Protein AF-A0A165PHU3-F1 (afdb_monomer_lite)

pLDDT: mean 80.44, std 10.57, range [46.81, 92.69]

Secondary structure (DSSP, 8-state):
-HHHHHHHHHHHHHHHHHHHHTTHHHHHHHHHHS-TTSS--HHHHHHHHHHHHHHHHHHHHHHHHHHHHHTTSTTTS-HHHHHHHHHHHHHHHHIIIIIHHHHHHHHHHHHTT--HHHHHHHHHHHHHHHHHHHHHHHHHHHHHHS----

Foldseek 3Di:
DVLVVLLVQLVVLLVVLLVLLVCQLVVLLCLLPDDPPDDDDVVVVLVVSLVSNLVSLVSNLVSLQVNQVVQVHPVRDDVLSVLLNVLSVVLSCLCNPQLSVLSVVLSVCVVVVHDSVVSNVSSVSNVVSSVVSVVSSVSNCCSSVDPPPD

Radius of gyration: 17.85 Å; chains: 1; bounding box: 42×30×54 Å

Sequence (150 aa):
MDYLIARFVHILLIAAWFGMTISGKQRAQWFARENLAKAAPPEIYLRKASVAGSLIGLGVIASGFWLIHLLGGFDAVPWSISLGFAASLAIVLTGALMIGRNWKKLATRRAAGAPQAELEAIAKQVGLWERAVQLLWLVALVSMVFRFEL

Structure (mmCIF, N/CA/C/O backbone):
data_AF-A0A165PHU3-F1
#
_entry.id   AF-A0A165PHU3-F1
#
loop_
_atom_site.group_PDB
_atom_site.id
_atom_site.type_symbol
_atom_site.label_atom_id
_atom_site.label_alt_id
_atom_site.label_comp_id
_atom_site.label_asym_id
_atom_site.label_entity_id
_atom_site.label_seq_id
_atom_site.pdbx_PDB_ins_code
_atom_site.Cartn_x
_atom_site.Cartn_y
_atom_site.Cartn_z
_atom_site.occupancy
_ato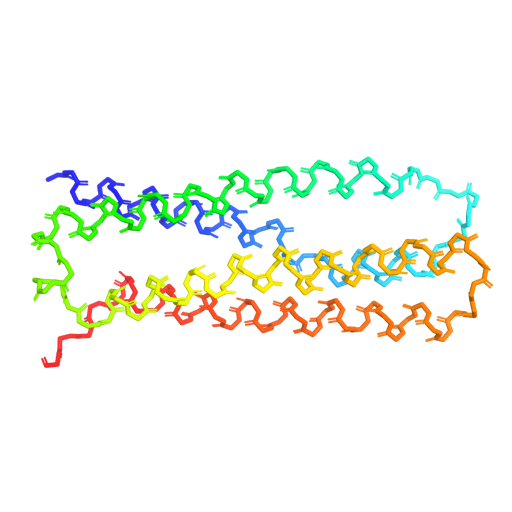m_site.B_iso_or_equiv
_atom_site.auth_seq_id
_atom_site.auth_comp_id
_atom_site.auth_asym_id
_atom_site.auth_atom_id
_atom_site.pdbx_PDB_model_num
ATOM 1 N N . MET A 1 1 ? 22.533 5.085 -18.628 1.00 78.31 1 MET A N 1
ATOM 2 C CA . MET A 1 1 ? 22.625 5.617 -17.250 1.00 78.31 1 MET A CA 1
ATOM 3 C C . MET A 1 1 ? 21.232 5.847 -16.672 1.00 78.31 1 MET A C 1
ATOM 5 O O . MET A 1 1 ? 20.939 5.326 -15.604 1.00 78.31 1 MET A O 1
ATOM 9 N N . ASP A 1 2 ? 20.346 6.494 -17.428 1.00 82.31 2 ASP A N 1
ATOM 10 C CA . ASP A 1 2 ? 18.976 6.849 -17.013 1.00 82.31 2 ASP A CA 1
ATOM 11 C C . ASP A 1 2 ? 18.117 5.662 -16.561 1.00 82.31 2 ASP A C 1
ATOM 13 O O . ASP A 1 2 ? 17.412 5.757 -15.561 1.00 82.31 2 ASP A O 1
ATOM 17 N N . TYR A 1 3 ? 18.246 4.503 -17.216 1.00 81.38 3 TYR A N 1
ATOM 18 C CA . TYR A 1 3 ? 17.561 3.274 -16.794 1.00 81.38 3 TYR A CA 1
ATOM 19 C C . TYR A 1 3 ? 17.921 2.842 -15.362 1.00 81.38 3 TYR A C 1
ATOM 21 O O . TYR A 1 3 ? 17.042 2.476 -14.584 1.00 81.38 3 TYR A O 1
ATOM 29 N N . LEU A 1 4 ? 19.208 2.891 -14.994 1.00 83.25 4 LEU A N 1
ATOM 30 C CA . LEU A 1 4 ? 19.658 2.494 -13.655 1.00 83.25 4 LEU A CA 1
ATOM 31 C C . LEU A 1 4 ? 19.135 3.464 -12.592 1.00 83.25 4 LEU A C 1
ATOM 33 O O . LEU A 1 4 ? 18.736 3.025 -11.517 1.00 83.25 4 LEU A O 1
ATOM 37 N N . ILE A 1 5 ? 19.078 4.757 -12.919 1.00 87.25 5 ILE A N 1
ATOM 38 C CA . ILE A 1 5 ? 18.519 5.795 -12.047 1.00 87.25 5 ILE A CA 1
ATOM 39 C C . ILE A 1 5 ? 17.018 5.565 -11.853 1.00 87.25 5 ILE A C 1
ATOM 41 O O . ILE A 1 5 ? 16.562 5.485 -10.715 1.00 87.25 5 ILE A O 1
ATOM 45 N N . ALA A 1 6 ? 16.258 5.386 -12.937 1.00 83.31 6 ALA A N 1
ATOM 46 C CA . ALA A 1 6 ? 14.821 5.126 -12.867 1.00 83.31 6 ALA A CA 1
ATOM 47 C C . ALA A 1 6 ? 14.518 3.857 -12.054 1.00 83.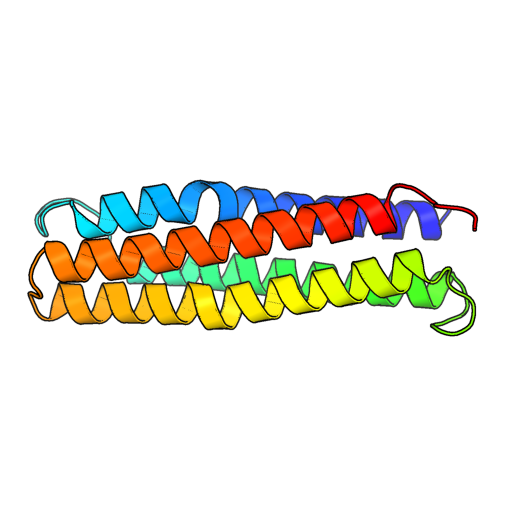31 6 ALA A C 1
ATOM 49 O O . ALA A 1 6 ? 13.629 3.853 -11.201 1.00 83.31 6 ALA A O 1
ATOM 50 N N . ARG A 1 7 ? 15.318 2.800 -12.247 1.00 81.56 7 ARG A N 1
ATOM 51 C CA . ARG A 1 7 ? 15.210 1.546 -11.494 1.00 81.56 7 ARG A CA 1
ATOM 52 C C . ARG A 1 7 ? 15.493 1.751 -10.011 1.00 81.56 7 ARG A C 1
ATOM 54 O O . ARG A 1 7 ? 14.737 1.264 -9.175 1.00 81.56 7 ARG A O 1
ATOM 61 N N . PHE A 1 8 ? 16.557 2.476 -9.683 1.00 85.94 8 PHE A N 1
ATOM 62 C CA . PHE A 1 8 ? 16.919 2.787 -8.305 1.00 85.94 8 PHE A CA 1
ATOM 63 C C . PHE A 1 8 ? 15.832 3.613 -7.603 1.00 85.94 8 PHE A C 1
ATOM 65 O O . PHE A 1 8 ? 15.402 3.252 -6.510 1.00 85.94 8 PHE A O 1
ATOM 72 N N . VAL A 1 9 ? 15.322 4.662 -8.258 1.00 87.50 9 VAL A N 1
ATOM 73 C CA . VAL A 1 9 ? 14.219 5.492 -7.749 1.00 87.50 9 VAL A CA 1
ATOM 74 C C . VAL A 1 9 ? 12.963 4.655 -7.516 1.00 87.50 9 VAL A C 1
ATOM 76 O O . VAL A 1 9 ? 12.351 4.758 -6.456 1.00 87.50 9 VAL A O 1
ATOM 79 N N . HIS A 1 10 ? 12.600 3.786 -8.462 1.00 83.00 10 HIS A N 1
ATOM 80 C CA . HIS A 1 10 ? 11.436 2.913 -8.326 1.00 83.00 10 HIS A CA 1
ATOM 81 C C . HIS A 1 10 ? 11.559 1.979 -7.115 1.00 83.00 10 HIS A C 1
ATOM 83 O O . HIS A 1 10 ? 10.642 1.903 -6.297 1.00 83.00 10 HIS A O 1
ATOM 89 N N . ILE A 1 11 ? 12.720 1.335 -6.942 1.00 82.75 11 ILE A N 1
ATOM 90 C CA . ILE A 1 11 ? 13.003 0.464 -5.791 1.00 82.75 11 ILE A CA 1
ATOM 91 C C . ILE A 1 11 ? 12.938 1.254 -4.478 1.00 82.75 11 ILE A C 1
ATOM 93 O O . ILE A 1 11 ? 12.326 0.782 -3.520 1.00 82.75 11 ILE A O 1
ATOM 97 N N . LEU A 1 12 ? 13.518 2.458 -4.423 1.00 87.44 12 LEU A N 1
ATOM 98 C CA . LEU A 1 12 ? 13.469 3.311 -3.232 1.00 87.44 12 LEU A CA 1
ATOM 99 C C . LEU A 1 12 ? 12.038 3.703 -2.858 1.00 87.44 12 LEU A C 1
ATOM 101 O O . LEU A 1 12 ? 11.667 3.617 -1.688 1.00 87.44 12 LEU A O 1
ATOM 105 N N . LEU A 1 13 ? 11.224 4.108 -3.834 1.00 86.06 13 LEU A N 1
ATOM 106 C CA . LEU A 1 13 ? 9.827 4.482 -3.606 1.00 86.06 13 LEU A CA 1
ATOM 107 C C . LEU A 1 13 ? 9.007 3.283 -3.125 1.00 86.06 13 LEU A C 1
ATOM 109 O O . LEU A 1 13 ? 8.258 3.392 -2.155 1.00 86.06 13 LEU A O 1
ATOM 113 N N . ILE A 1 14 ? 9.210 2.122 -3.745 1.00 77.88 14 ILE A N 1
ATOM 114 C CA . ILE A 1 14 ? 8.590 0.860 -3.338 1.00 77.88 14 ILE A CA 1
ATOM 115 C C . ILE A 1 14 ? 8.996 0.476 -1.905 1.00 77.88 14 ILE A C 1
ATOM 117 O O . ILE A 1 14 ? 8.143 0.081 -1.107 1.00 77.88 14 ILE A O 1
ATOM 121 N N . ALA A 1 15 ? 10.276 0.607 -1.549 1.00 82.19 15 ALA A N 1
ATOM 122 C CA . ALA A 1 15 ? 10.781 0.298 -0.212 1.00 82.19 15 ALA A CA 1
ATOM 123 C C . ALA A 1 15 ? 10.249 1.275 0.849 1.00 82.19 15 ALA A C 1
ATOM 125 O O . ALA A 1 15 ? 9.822 0.848 1.924 1.00 82.19 15 ALA A O 1
ATOM 126 N N . ALA A 1 16 ? 10.210 2.574 0.539 1.00 84.44 16 ALA A N 1
ATOM 127 C CA . ALA A 1 16 ? 9.628 3.591 1.412 1.00 84.44 16 ALA A CA 1
ATOM 128 C C . ALA A 1 16 ? 8.140 3.314 1.668 1.00 84.44 16 ALA A C 1
ATOM 130 O O . ALA A 1 16 ? 7.675 3.372 2.808 1.00 84.44 16 ALA A O 1
ATOM 131 N N . TRP A 1 17 ? 7.402 2.943 0.620 1.00 78.56 17 TRP A N 1
ATOM 132 C CA . TRP A 1 17 ? 5.998 2.563 0.732 1.00 78.56 17 TRP A CA 1
ATOM 133 C C . TRP A 1 17 ? 5.803 1.338 1.632 1.00 78.56 17 TRP A C 1
ATOM 135 O O . TRP A 1 17 ? 4.973 1.344 2.544 1.00 78.56 17 TRP A O 1
ATOM 145 N N . PHE A 1 18 ? 6.619 0.305 1.429 1.00 76.50 18 PHE A N 1
ATOM 146 C CA . PHE A 1 18 ? 6.603 -0.908 2.241 1.00 76.50 18 PHE A CA 1
ATOM 147 C C . PHE A 1 18 ? 6.900 -0.627 3.720 1.00 76.50 18 PHE A C 1
ATOM 149 O O . PHE A 1 18 ? 6.155 -1.063 4.599 1.00 76.50 18 PHE A O 1
ATOM 156 N N . GLY A 1 19 ? 7.929 0.173 4.013 1.00 76.81 19 GLY A N 1
ATOM 157 C CA . GLY A 1 19 ? 8.285 0.547 5.384 1.00 76.81 19 GLY A CA 1
ATOM 158 C C . GLY A 1 19 ? 7.136 1.225 6.139 1.00 76.81 19 GLY A C 1
ATOM 159 O O . GLY A 1 19 ? 6.933 0.974 7.329 1.00 76.81 19 GLY A O 1
ATOM 160 N N . MET A 1 20 ? 6.315 2.019 5.446 1.00 74.31 20 MET A N 1
ATOM 161 C CA . MET A 1 20 ? 5.134 2.645 6.049 1.00 74.31 20 MET A CA 1
ATOM 162 C C . MET A 1 20 ? 4.010 1.651 6.378 1.00 74.31 20 MET A C 1
ATOM 164 O O . MET A 1 20 ? 3.240 1.902 7.307 1.00 74.31 20 MET A O 1
ATOM 168 N N . THR A 1 21 ? 3.912 0.532 5.654 1.00 70.75 21 THR A N 1
ATOM 169 C CA . THR A 1 21 ? 2.807 -0.437 5.783 1.00 70.75 21 THR A CA 1
ATOM 170 C C . THR A 1 21 ? 3.111 -1.603 6.726 1.00 70.75 21 THR A C 1
ATOM 172 O O . THR A 1 21 ? 2.183 -2.226 7.234 1.00 70.75 21 THR A O 1
ATOM 175 N N . ILE A 1 22 ? 4.383 -1.865 7.051 1.00 71.56 22 ILE A N 1
ATOM 176 C CA . ILE A 1 22 ? 4.810 -3.058 7.811 1.00 71.56 22 ILE A CA 1
ATOM 177 C C . ILE A 1 22 ? 4.217 -3.178 9.228 1.00 71.56 22 ILE A C 1
ATOM 179 O O . ILE A 1 22 ? 4.122 -4.272 9.779 1.00 71.56 22 ILE A O 1
ATOM 183 N N . SER A 1 23 ? 3.816 -2.057 9.829 1.00 72.56 23 SER A N 1
ATOM 184 C CA . SER A 1 23 ? 3.342 -1.984 11.220 1.00 72.56 23 SER A CA 1
ATOM 185 C C . SER A 1 23 ? 1.837 -1.748 11.345 1.00 72.56 23 SER A C 1
ATOM 187 O O . SER A 1 23 ? 1.327 -1.611 12.461 1.00 72.56 23 SER A O 1
ATOM 189 N N . GLY A 1 24 ? 1.096 -1.689 10.238 1.00 72.00 24 GLY A N 1
ATOM 190 C CA . GLY A 1 24 ? -0.298 -1.262 10.283 1.00 72.00 24 GLY A CA 1
ATOM 191 C C . GLY A 1 24 ? -1.232 -2.254 10.997 1.00 72.00 24 GLY A C 1
ATOM 192 O O . GLY A 1 24 ? -2.115 -1.809 11.724 1.00 72.00 24 GLY A O 1
ATOM 193 N N . LYS A 1 25 ? -0.963 -3.568 10.980 1.00 79.06 25 LYS A N 1
ATOM 194 C CA . LYS A 1 25 ? -1.684 -4.585 11.767 1.00 79.06 25 LYS A CA 1
ATOM 195 C C . LYS A 1 25 ? -1.511 -4.363 13.262 1.00 79.06 25 LYS A C 1
ATOM 197 O O . LYS A 1 25 ? -2.490 -4.388 14.003 1.00 79.06 25 LYS A O 1
ATOM 202 N N . GLN A 1 26 ? -0.268 -4.181 13.710 1.00 79.94 26 GLN A N 1
ATOM 203 C CA . GLN A 1 26 ? 0.037 -3.933 15.122 1.00 79.94 26 GLN A CA 1
ATOM 204 C C . GLN A 1 26 ? -0.626 -2.634 15.572 1.00 79.94 26 GLN A C 1
ATOM 206 O O . GLN A 1 26 ? -1.265 -2.607 16.618 1.00 79.94 26 GLN A O 1
ATOM 211 N N . ARG A 1 27 ? -0.570 -1.597 14.730 1.00 78.50 27 ARG A N 1
ATOM 212 C CA . ARG A 1 27 ? -1.246 -0.318 14.962 1.00 78.50 27 ARG A CA 1
ATOM 213 C C . ARG A 1 27 ? -2.766 -0.459 14.992 1.00 78.50 27 ARG A C 1
ATOM 215 O O . ARG A 1 27 ? -3.387 0.124 15.866 1.00 78.50 27 ARG A O 1
ATOM 222 N N . ALA A 1 28 ? -3.372 -1.247 14.106 1.00 79.56 28 ALA A N 1
ATOM 223 C CA . ALA A 1 28 ? -4.816 -1.483 14.081 1.00 79.56 28 ALA A CA 1
ATOM 224 C C . ALA A 1 28 ? -5.283 -2.273 15.309 1.00 79.56 28 ALA A C 1
ATOM 226 O O . ALA A 1 28 ? -6.326 -1.971 15.877 1.00 79.56 28 ALA A O 1
ATOM 227 N N . GLN A 1 29 ? -4.504 -3.264 15.749 1.00 83.62 29 GLN A N 1
ATOM 228 C CA . GLN A 1 29 ? -4.788 -4.022 16.969 1.00 83.62 29 GLN A CA 1
ATOM 229 C C . GLN A 1 29 ? -4.608 -3.171 18.226 1.00 83.62 29 GLN A C 1
ATOM 231 O O . GLN A 1 29 ? -5.451 -3.214 19.115 1.00 83.62 29 GLN A O 1
ATOM 236 N N . TRP A 1 30 ? -3.540 -2.380 18.290 1.00 82.94 30 TRP A N 1
ATOM 237 C CA . TRP A 1 30 ? -3.308 -1.421 19.365 1.00 82.94 30 TRP A CA 1
ATOM 238 C C . TRP A 1 30 ? -4.432 -0.382 19.419 1.00 82.94 30 TRP A C 1
ATOM 240 O O . TRP A 1 30 ? -5.055 -0.205 20.461 1.00 82.94 30 TRP A O 1
ATOM 250 N N . PHE A 1 31 ? -4.808 0.173 18.265 1.00 80.50 31 PHE A N 1
ATOM 251 C CA . PHE A 1 31 ? -5.940 1.082 18.129 1.00 80.50 31 PHE A CA 1
ATOM 252 C C . PHE A 1 31 ? -7.280 0.422 18.452 1.00 80.50 31 PHE A C 1
ATOM 254 O O . PHE A 1 31 ? -8.183 1.108 18.892 1.00 80.50 31 PHE A O 1
ATOM 261 N N . ALA A 1 32 ? -7.453 -0.883 18.252 1.00 82.94 32 ALA A N 1
ATOM 262 C CA . ALA A 1 32 ? -8.653 -1.573 18.709 1.00 82.94 32 ALA A CA 1
ATOM 263 C C . ALA A 1 32 ? -8.669 -1.731 20.239 1.00 82.94 32 ALA A C 1
ATOM 265 O O . ALA A 1 32 ? -9.746 -1.734 20.818 1.00 82.94 32 ALA A O 1
ATOM 266 N N . ARG A 1 33 ? -7.506 -1.872 20.890 1.00 81.81 33 ARG A N 1
ATOM 267 C CA . ARG A 1 33 ? -7.361 -2.276 22.303 1.00 81.81 33 ARG A CA 1
ATOM 268 C C . ARG A 1 33 ? -7.158 -1.140 23.297 1.00 81.81 33 ARG A C 1
ATOM 270 O O . ARG A 1 33 ? -7.541 -1.297 24.450 1.00 81.81 33 ARG A O 1
ATOM 277 N N . GLU A 1 34 ? -6.537 -0.030 22.909 1.00 72.88 34 GLU A N 1
ATOM 278 C CA . GLU A 1 34 ? -6.304 1.068 23.854 1.00 72.88 34 GLU A CA 1
ATOM 279 C C . GLU A 1 34 ? -7.613 1.732 24.285 1.00 72.88 34 GLU A C 1
ATOM 281 O O . GLU A 1 34 ? -8.557 1.808 23.507 1.00 72.88 34 GLU A O 1
ATOM 286 N N . ASN A 1 35 ? -7.690 2.221 25.521 1.00 57.91 35 ASN A N 1
ATOM 287 C CA . ASN A 1 35 ? -8.851 2.955 26.026 1.00 57.91 35 ASN A CA 1
ATOM 288 C C . ASN A 1 35 ? -8.837 4.409 25.521 1.00 57.91 35 ASN A C 1
ATOM 290 O O . ASN A 1 35 ? -7.772 5.012 25.414 1.00 57.91 35 ASN A O 1
ATOM 294 N N . LEU A 1 36 ? -10.021 4.996 25.293 1.00 53.28 36 LEU A N 1
ATOM 295 C CA . LEU A 1 36 ? -10.256 6.385 24.836 1.00 53.28 36 LEU A CA 1
ATOM 296 C C . LEU A 1 36 ? -9.469 7.476 25.596 1.00 53.28 36 LEU A C 1
ATOM 298 O O . LEU A 1 36 ? -9.322 8.587 25.097 1.00 53.28 36 LEU A O 1
ATOM 302 N N . ALA A 1 37 ? -8.969 7.173 26.795 1.00 48.78 37 ALA A N 1
ATOM 303 C CA . ALA A 1 37 ? -8.329 8.126 27.694 1.00 48.78 37 ALA A CA 1
ATOM 304 C C . ALA A 1 37 ? -6.849 8.430 27.385 1.00 48.78 37 ALA A C 1
ATOM 306 O O . ALA A 1 37 ? -6.301 9.359 27.977 1.00 48.78 37 ALA A O 1
ATOM 307 N N . LYS A 1 38 ? -6.173 7.684 26.497 1.00 50.38 38 LYS A N 1
ATOM 308 C CA . LYS A 1 38 ? -4.759 7.939 26.169 1.00 50.38 38 LYS A CA 1
ATOM 309 C C . LYS A 1 38 ? -4.519 8.057 24.659 1.00 50.38 38 LYS A C 1
ATOM 311 O O . LYS A 1 38 ? -4.573 7.080 23.934 1.00 50.38 38 LYS A O 1
ATOM 316 N N . ALA A 1 39 ? -4.172 9.287 24.276 1.00 48.25 39 ALA A N 1
ATOM 317 C CA . ALA A 1 39 ? -3.319 9.703 23.159 1.00 48.25 39 ALA A CA 1
ATOM 318 C C . ALA A 1 39 ? -3.828 9.617 21.697 1.00 48.25 39 ALA A C 1
ATOM 320 O O . ALA A 1 39 ? -4.106 8.562 21.148 1.00 48.25 39 ALA A O 1
ATOM 321 N N . ALA A 1 40 ? -3.772 10.798 21.063 1.00 46.81 40 ALA A N 1
ATOM 322 C CA . ALA A 1 40 ? -3.809 11.132 19.634 1.00 46.81 40 ALA A CA 1
ATOM 323 C C . ALA A 1 40 ? -5.072 10.737 18.828 1.00 46.81 40 ALA A C 1
ATOM 325 O O . ALA A 1 40 ? -5.359 9.555 18.647 1.00 46.81 40 ALA A O 1
ATOM 326 N N . PRO A 1 41 ? -5.788 11.717 18.230 1.00 53.31 41 PRO A N 1
ATOM 327 C CA . PRO A 1 41 ? -6.900 11.435 17.334 1.00 53.31 41 PRO A CA 1
ATOM 328 C C . PRO A 1 41 ? -6.426 10.543 16.172 1.00 53.31 41 PRO A C 1
ATOM 330 O O . PRO A 1 41 ? -5.521 10.948 15.429 1.00 53.31 41 PRO A O 1
ATOM 333 N N . PRO A 1 42 ? -7.033 9.363 15.960 1.00 55.06 42 PRO A N 1
ATOM 334 C CA . PRO A 1 42 ? -6.687 8.461 14.857 1.00 55.06 42 PRO A CA 1
ATOM 335 C C . PRO A 1 42 ? -6.744 9.147 13.492 1.00 55.06 42 PRO A C 1
ATOM 337 O O . PRO A 1 42 ? -6.006 8.778 12.583 1.00 55.06 42 PRO A O 1
ATOM 340 N N . GLU A 1 43 ? -7.568 10.185 13.356 1.00 55.72 43 GLU A N 1
ATOM 341 C CA . GLU A 1 43 ? -7.693 10.991 12.144 1.00 55.72 43 GLU A CA 1
ATOM 342 C C . GLU A 1 43 ? -6.388 11.669 11.719 1.00 55.72 43 GLU A C 1
ATOM 344 O O . GLU A 1 43 ? -6.081 11.689 10.531 1.00 55.72 43 GLU A O 1
ATOM 349 N N . ILE A 1 44 ? -5.583 12.188 12.652 1.00 57.41 44 ILE A N 1
ATOM 350 C CA . ILE A 1 44 ? -4.332 12.887 12.306 1.00 57.41 44 ILE A CA 1
ATOM 351 C C . ILE A 1 44 ? -3.308 11.888 11.764 1.00 57.41 44 ILE A C 1
ATOM 353 O O . ILE A 1 44 ? -2.610 12.161 10.782 1.00 57.41 44 ILE A O 1
ATOM 357 N N . TYR A 1 45 ? -3.245 10.712 12.384 1.00 56.62 45 TYR A N 1
ATOM 358 C CA . TYR A 1 45 ? -2.358 9.636 11.973 1.00 56.62 45 TYR A CA 1
ATOM 359 C C . TYR A 1 45 ? -2.785 9.037 10.625 1.00 56.62 45 TYR A C 1
ATOM 361 O O . TYR A 1 45 ? -1.972 8.953 9.702 1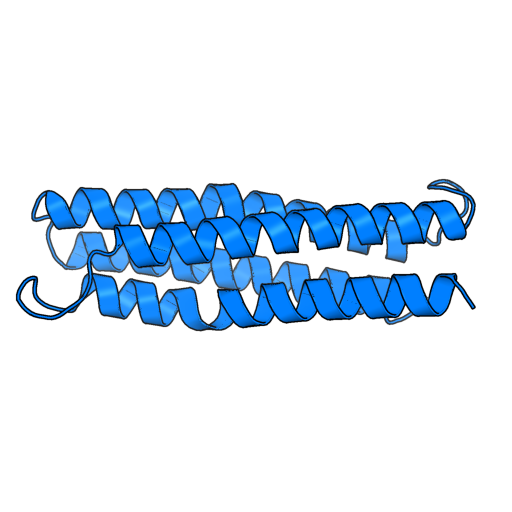.00 56.62 45 TYR A O 1
ATOM 369 N N . LEU A 1 46 ? -4.075 8.719 10.475 1.00 61.16 46 LEU A N 1
ATOM 370 C CA . LEU A 1 46 ? -4.654 8.227 9.225 1.00 61.16 46 LEU A CA 1
ATOM 371 C C . LEU A 1 46 ? -4.452 9.220 8.085 1.00 61.16 46 LEU A C 1
ATOM 373 O O . LEU A 1 46 ? -4.096 8.814 6.986 1.00 61.16 46 LEU A O 1
ATOM 377 N N . ARG A 1 47 ? -4.607 10.522 8.337 1.00 65.56 47 ARG A N 1
ATOM 378 C CA . ARG A 1 47 ? -4.448 11.554 7.309 1.00 65.56 47 ARG A CA 1
ATOM 379 C C . ARG A 1 47 ? -2.996 11.696 6.857 1.00 65.56 47 ARG A C 1
ATOM 381 O O . ARG A 1 47 ? -2.749 11.722 5.656 1.00 65.56 47 ARG A O 1
ATOM 388 N N . LYS A 1 48 ? -2.026 11.724 7.780 1.00 65.12 48 LYS A N 1
ATOM 389 C CA . LYS A 1 48 ? -0.596 11.799 7.421 1.00 65.12 48 LYS A CA 1
ATOM 390 C C . LYS A 1 48 ? -0.120 10.537 6.698 1.00 65.12 48 LYS A C 1
ATOM 392 O O . LYS A 1 48 ? 0.517 10.649 5.653 1.00 65.12 48 LYS A O 1
ATOM 397 N N . ALA A 1 49 ? -0.471 9.356 7.208 1.00 66.06 49 ALA A N 1
ATOM 398 C CA . ALA A 1 49 ? -0.113 8.083 6.585 1.00 66.06 49 ALA A CA 1
ATOM 399 C C . ALA A 1 49 ? -0.806 7.890 5.226 1.00 66.06 49 ALA A C 1
ATOM 401 O O . ALA A 1 49 ? -0.179 7.415 4.284 1.00 66.06 49 ALA A O 1
ATOM 402 N N . SER A 1 50 ? -2.065 8.319 5.089 1.00 67.94 50 SER A N 1
ATOM 403 C CA . SER A 1 50 ? -2.802 8.263 3.823 1.00 67.94 50 SER A CA 1
ATOM 404 C C . SER A 1 50 ? -2.215 9.203 2.775 1.00 67.94 50 SER A C 1
ATOM 406 O O . SER A 1 50 ? -2.094 8.802 1.621 1.00 67.94 50 SER A O 1
ATOM 408 N N . VAL A 1 51 ? -1.843 10.436 3.138 1.00 72.69 51 VAL A N 1
ATOM 409 C CA . VAL A 1 51 ? -1.256 11.399 2.189 1.00 72.69 51 VAL A CA 1
ATOM 410 C C . VAL A 1 51 ? 0.140 10.950 1.763 1.00 72.69 51 VAL A C 1
ATOM 412 O O . VAL A 1 51 ? 0.396 10.840 0.567 1.00 72.69 51 VAL A O 1
ATOM 415 N N . ALA A 1 52 ? 1.016 10.612 2.715 1.00 76.06 52 ALA A N 1
ATOM 416 C CA . ALA A 1 52 ? 2.360 10.122 2.407 1.00 76.06 52 ALA A CA 1
ATOM 417 C C . ALA A 1 52 ? 2.319 8.805 1.608 1.00 76.06 52 ALA A C 1
ATOM 419 O O . ALA A 1 52 ? 3.010 8.669 0.602 1.00 76.06 52 ALA A O 1
ATOM 420 N N . GLY A 1 53 ? 1.446 7.871 1.999 1.00 75.81 53 GLY A N 1
ATOM 421 C CA . GLY A 1 53 ? 1.213 6.608 1.296 1.00 75.81 53 GLY A CA 1
ATOM 422 C C . GLY A 1 53 ? 0.710 6.792 -0.133 1.00 75.81 53 GLY A C 1
ATOM 423 O O . GLY A 1 53 ? 1.185 6.105 -1.035 1.00 75.81 53 GLY A O 1
ATOM 424 N N . SER A 1 54 ? -0.206 7.738 -0.356 1.00 77.94 54 SER A N 1
ATOM 425 C CA . SER A 1 54 ? -0.739 8.026 -1.694 1.00 77.94 54 SER A CA 1
ATOM 426 C C . SER A 1 54 ? 0.307 8.687 -2.586 1.00 77.94 54 SER A C 1
ATOM 428 O O . SER A 1 54 ? 0.468 8.276 -3.729 1.00 77.94 54 SER A O 1
ATOM 430 N N . LEU A 1 55 ? 1.059 9.664 -2.066 1.00 83.31 55 LEU A N 1
ATOM 431 C CA . LEU A 1 55 ? 2.121 10.338 -2.820 1.00 83.31 55 LEU A CA 1
ATOM 432 C C . LEU A 1 55 ? 3.238 9.370 -3.213 1.00 83.31 55 LEU A C 1
ATOM 434 O O . LEU A 1 55 ? 3.657 9.350 -4.367 1.00 83.31 55 LEU A O 1
ATOM 438 N N . ILE A 1 56 ? 3.682 8.527 -2.278 1.00 84.25 56 ILE A N 1
ATOM 439 C CA . ILE A 1 56 ? 4.703 7.520 -2.569 1.00 84.25 56 ILE A CA 1
ATOM 440 C C . ILE A 1 56 ? 4.151 6.477 -3.552 1.00 84.25 56 ILE A C 1
ATOM 442 O O . ILE A 1 56 ? 4.846 6.126 -4.499 1.00 84.25 56 ILE A O 1
ATOM 446 N N . GLY A 1 57 ? 2.896 6.038 -3.399 1.00 81.00 57 GLY A N 1
ATOM 447 C CA . GLY A 1 57 ? 2.249 5.115 -4.339 1.00 81.00 57 GLY A CA 1
ATOM 448 C C . GLY A 1 57 ? 2.146 5.676 -5.763 1.00 81.00 57 GLY A C 1
ATOM 449 O O . GLY A 1 57 ? 2.461 4.980 -6.726 1.00 81.00 57 GLY A O 1
ATOM 450 N N . LEU A 1 58 ? 1.788 6.955 -5.908 1.00 87.12 58 LEU A N 1
ATOM 451 C CA . LEU A 1 58 ? 1.813 7.651 -7.199 1.00 87.12 58 LEU A CA 1
ATOM 452 C C . LEU A 1 58 ? 3.233 7.734 -7.767 1.00 87.12 58 LEU A C 1
ATOM 454 O O . LEU A 1 58 ? 3.426 7.506 -8.958 1.00 87.12 58 LEU A O 1
ATOM 458 N N . GLY A 1 59 ? 4.230 7.993 -6.917 1.00 87.19 59 GLY A N 1
ATOM 459 C CA . GLY A 1 59 ? 5.639 7.961 -7.304 1.00 87.19 59 GLY A CA 1
ATOM 460 C C . GLY A 1 59 ? 6.077 6.591 -7.831 1.00 87.19 59 GLY A C 1
ATOM 461 O O . GLY A 1 59 ? 6.786 6.522 -8.835 1.00 87.19 59 GLY A O 1
ATOM 462 N N . VAL A 1 60 ? 5.637 5.495 -7.201 1.00 85.50 60 VAL A N 1
ATOM 463 C CA . VAL A 1 60 ? 5.892 4.125 -7.679 1.00 85.50 60 VAL A CA 1
ATOM 464 C C . VAL A 1 60 ? 5.307 3.934 -9.078 1.00 85.50 60 VAL A C 1
ATOM 466 O O . VAL A 1 60 ? 6.016 3.495 -9.979 1.00 85.50 60 VAL A O 1
ATOM 469 N N . ILE A 1 61 ? 4.051 4.328 -9.301 1.00 86.94 61 ILE A N 1
ATOM 470 C CA . ILE A 1 61 ? 3.409 4.211 -10.619 1.00 86.94 61 ILE A CA 1
ATOM 471 C C . ILE A 1 61 ? 4.153 5.054 -11.666 1.00 86.94 61 ILE A C 1
ATOM 473 O O . ILE A 1 61 ? 4.491 4.546 -12.734 1.00 86.94 61 ILE A O 1
ATOM 477 N N . ALA A 1 62 ? 4.459 6.316 -11.355 1.00 90.25 62 ALA A N 1
ATOM 478 C CA . ALA A 1 62 ? 5.139 7.231 -12.271 1.00 90.25 62 ALA A CA 1
ATOM 479 C C . ALA A 1 62 ? 6.547 6.741 -12.650 1.00 90.25 62 ALA A C 1
ATOM 481 O O . ALA A 1 62 ? 6.907 6.723 -13.826 1.00 90.25 62 ALA A O 1
ATOM 482 N N . SER A 1 63 ? 7.333 6.285 -11.671 1.00 88.94 63 SER A N 1
ATOM 483 C CA . SER A 1 63 ? 8.662 5.711 -11.924 1.00 88.94 63 SER A CA 1
ATOM 484 C C . SER A 1 63 ? 8.598 4.377 -12.680 1.00 88.94 63 SER A C 1
ATOM 486 O O . SER A 1 63 ? 9.476 4.102 -13.493 1.00 88.94 63 SER A O 1
ATOM 488 N N . GLY A 1 64 ? 7.542 3.579 -12.484 1.00 85.06 64 GLY A N 1
ATOM 489 C CA . GLY A 1 64 ? 7.286 2.364 -13.262 1.00 85.06 64 GLY A CA 1
ATOM 490 C C . GLY A 1 64 ? 6.983 2.662 -14.734 1.00 85.06 64 GLY A C 1
ATOM 491 O O . GLY A 1 64 ? 7.575 2.052 -15.622 1.00 85.06 64 GLY A O 1
ATOM 492 N N . PHE A 1 65 ? 6.138 3.662 -15.005 1.00 89.38 65 PHE A N 1
ATOM 493 C CA . PHE A 1 65 ? 5.901 4.152 -16.368 1.00 89.38 65 PHE A CA 1
ATOM 494 C C . PHE A 1 65 ? 7.178 4.689 -17.015 1.00 89.38 65 PHE A C 1
ATOM 496 O O . PHE A 1 65 ? 7.447 4.396 -18.178 1.00 89.38 65 PHE A O 1
ATOM 503 N N . TRP A 1 66 ? 7.987 5.437 -16.262 1.00 89.69 66 TRP A N 1
ATOM 504 C CA . TRP A 1 66 ? 9.268 5.941 -16.750 1.00 89.69 66 TRP A CA 1
ATOM 505 C C . TRP A 1 66 ? 10.216 4.793 -17.132 1.00 89.69 66 TRP A C 1
ATOM 507 O O . TRP A 1 66 ? 10.798 4.810 -18.216 1.00 89.69 66 TRP A O 1
ATOM 517 N N . LEU A 1 67 ? 10.314 3.748 -16.306 1.00 85.06 67 LEU A N 1
ATOM 518 C CA . LEU A 1 67 ? 11.095 2.547 -16.622 1.00 85.06 67 LEU A CA 1
ATOM 519 C C . LEU A 1 67 ? 10.662 1.886 -17.932 1.00 85.06 67 LEU A C 1
ATOM 521 O O . LEU A 1 67 ? 11.511 1.551 -18.754 1.00 85.06 67 LEU A O 1
ATOM 525 N N . ILE A 1 68 ? 9.355 1.714 -18.126 1.00 87.19 68 ILE A N 1
ATOM 526 C CA . ILE A 1 68 ? 8.797 1.090 -19.332 1.00 87.19 68 ILE A CA 1
ATOM 527 C C . ILE A 1 68 ? 9.061 1.962 -20.562 1.00 87.19 68 ILE A C 1
ATOM 529 O O . ILE A 1 68 ? 9.469 1.455 -21.604 1.00 87.19 68 ILE A O 1
ATOM 533 N N . HIS A 1 69 ? 8.902 3.280 -20.435 1.00 89.69 69 HIS A N 1
ATOM 534 C CA . HIS A 1 69 ? 9.198 4.221 -21.511 1.00 89.69 69 HIS A CA 1
ATOM 535 C C . HIS A 1 69 ? 10.673 4.164 -21.944 1.00 89.69 69 HIS A C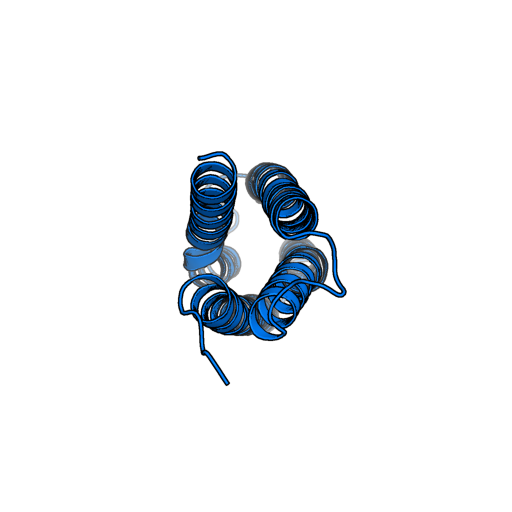 1
ATOM 537 O O . HIS A 1 69 ? 10.954 4.064 -23.136 1.00 89.69 69 HIS A O 1
ATOM 543 N N . LEU A 1 70 ? 11.614 4.144 -20.992 1.00 87.25 70 LEU A N 1
ATOM 544 C CA . LEU A 1 70 ? 13.054 4.049 -21.283 1.00 87.25 70 LEU A CA 1
ATOM 545 C C . LEU A 1 70 ? 13.465 2.731 -21.953 1.00 87.25 70 LEU A C 1
ATOM 547 O O . LEU A 1 70 ? 14.525 2.670 -22.570 1.00 87.25 70 LEU A O 1
ATOM 551 N N . LEU A 1 71 ? 12.657 1.681 -21.815 1.00 84.62 71 LEU A N 1
ATOM 552 C CA . LEU A 1 71 ? 12.892 0.377 -22.433 1.00 84.62 71 LEU A CA 1
ATOM 553 C C . LEU A 1 71 ? 12.228 0.233 -23.814 1.00 84.62 71 LEU A C 1
ATOM 555 O O . LEU A 1 71 ? 12.284 -0.845 -24.393 1.00 84.62 71 LEU A O 1
ATOM 559 N N . GLY A 1 72 ? 11.638 1.304 -24.356 1.00 88.00 72 GLY A N 1
ATOM 560 C CA . GLY A 1 72 ? 11.010 1.302 -25.682 1.00 88.00 72 GLY A CA 1
ATOM 561 C C . GLY A 1 72 ? 9.497 1.074 -25.672 1.00 88.00 72 GLY A C 1
ATOM 562 O O . GLY A 1 72 ? 8.907 0.902 -26.733 1.00 88.00 72 GLY A O 1
ATOM 563 N N . GLY A 1 73 ? 8.854 1.108 -24.500 1.00 87.31 73 GLY A N 1
ATOM 564 C CA . GLY A 1 73 ? 7.407 0.932 -24.353 1.00 87.31 73 GLY A CA 1
ATOM 565 C C . GLY A 1 73 ? 6.997 -0.483 -23.943 1.00 87.31 73 GLY A C 1
ATOM 566 O O . GLY A 1 73 ? 7.835 -1.360 -23.747 1.00 87.31 73 GLY A O 1
ATOM 567 N N . PHE A 1 74 ? 5.686 -0.693 -23.778 1.00 84.00 74 PHE A N 1
ATOM 568 C CA . PHE A 1 74 ? 5.116 -1.942 -23.247 1.00 84.00 74 PHE A CA 1
ATOM 569 C C . PHE A 1 74 ? 5.393 -3.173 -24.121 1.00 84.00 74 PHE A C 1
ATOM 571 O O . PHE A 1 74 ? 5.500 -4.271 -23.582 1.00 84.00 74 PHE A O 1
ATOM 578 N N . ASP A 1 75 ? 5.558 -2.989 -25.431 1.00 85.88 75 ASP A N 1
ATOM 579 C CA . ASP A 1 75 ? 5.820 -4.086 -26.371 1.00 85.88 75 ASP A CA 1
ATOM 580 C C . ASP A 1 75 ? 7.291 -4.536 -26.365 1.00 85.88 75 ASP A C 1
ATOM 582 O O . ASP A 1 75 ? 7.603 -5.656 -26.760 1.00 85.88 75 ASP A O 1
ATOM 586 N N . ALA A 1 76 ? 8.201 -3.667 -25.911 1.00 84.00 76 ALA A N 1
ATOM 587 C CA . ALA A 1 76 ? 9.645 -3.908 -25.906 1.00 84.00 76 ALA A CA 1
ATOM 588 C C . ALA A 1 76 ? 10.181 -4.372 -24.539 1.00 84.00 76 ALA A C 1
ATOM 590 O O . ALA A 1 76 ? 11.318 -4.841 -24.437 1.00 84.00 76 ALA A O 1
ATOM 591 N N . VAL A 1 77 ? 9.386 -4.244 -23.470 1.00 83.69 77 VAL A N 1
ATOM 592 C CA . VAL A 1 77 ? 9.786 -4.679 -22.127 1.00 83.69 77 VAL A CA 1
ATOM 593 C C . VAL A 1 77 ? 9.603 -6.186 -21.932 1.00 83.69 77 VAL A C 1
ATOM 595 O O . VAL A 1 77 ? 8.564 -6.735 -22.295 1.00 83.69 77 VAL A O 1
ATOM 598 N N . PRO A 1 78 ? 10.556 -6.860 -21.260 1.00 83.69 78 PRO A N 1
ATOM 599 C CA . PRO A 1 78 ? 10.354 -8.214 -20.764 1.00 83.69 78 PRO A CA 1
ATOM 600 C C . PRO A 1 78 ? 9.047 -8.341 -19.979 1.00 83.69 78 PRO A C 1
ATOM 602 O O . PRO A 1 78 ? 8.733 -7.499 -19.131 1.00 83.69 78 PRO A O 1
ATOM 605 N N . TRP A 1 79 ? 8.321 -9.435 -20.210 1.00 84.69 79 TRP A N 1
ATOM 606 C CA . TRP A 1 79 ? 7.018 -9.694 -19.591 1.00 84.69 79 TRP A CA 1
ATOM 607 C C . TRP A 1 79 ? 7.056 -9.608 -18.052 1.00 84.69 79 TRP A C 1
ATOM 609 O O . TRP A 1 79 ? 6.078 -9.191 -17.428 1.00 84.69 79 TRP A O 1
ATOM 619 N N . SER A 1 80 ? 8.196 -9.942 -17.433 1.00 83.56 80 SER A N 1
ATOM 620 C CA . SER A 1 80 ? 8.390 -9.868 -15.983 1.00 83.56 80 SER A CA 1
ATOM 621 C C . SER A 1 80 ? 8.283 -8.432 -15.455 1.00 83.56 80 SER A C 1
ATOM 623 O O . SER A 1 80 ? 7.699 -8.204 -14.399 1.00 83.56 80 SER A O 1
ATOM 625 N N . ILE A 1 81 ? 8.763 -7.437 -16.207 1.00 81.88 81 ILE A N 1
ATOM 626 C CA . ILE A 1 81 ? 8.659 -6.021 -15.827 1.00 81.88 81 ILE A CA 1
ATOM 627 C C . ILE A 1 81 ? 7.195 -5.572 -15.880 1.00 81.88 81 ILE A C 1
ATOM 629 O O . ILE A 1 81 ? 6.726 -4.906 -14.957 1.00 81.88 81 ILE A O 1
ATOM 633 N N . SER A 1 82 ? 6.444 -5.994 -16.900 1.00 85.00 82 SER A N 1
ATOM 634 C CA . SER A 1 82 ? 5.003 -5.727 -16.999 1.00 85.00 82 SER A CA 1
ATOM 635 C C . SER A 1 82 ? 4.222 -6.369 -15.848 1.00 85.00 82 SER A C 1
ATOM 637 O O . SER A 1 82 ? 3.346 -5.725 -15.265 1.00 85.00 82 SER A O 1
ATOM 639 N N . LEU A 1 83 ? 4.580 -7.597 -15.451 1.00 86.69 83 LEU A N 1
ATOM 640 C CA . LEU A 1 83 ? 3.999 -8.258 -14.278 1.00 86.69 83 LEU A CA 1
ATOM 641 C C . LEU A 1 83 ? 4.278 -7.467 -12.993 1.00 86.69 83 LEU A C 1
ATOM 643 O O . LEU A 1 83 ? 3.364 -7.236 -12.202 1.00 86.69 83 LEU A O 1
ATOM 647 N N . GLY A 1 84 ? 5.518 -7.025 -12.784 1.00 85.06 84 GLY A N 1
ATOM 648 C CA . GLY A 1 84 ? 5.876 -6.251 -11.597 1.00 85.06 84 GLY A CA 1
ATOM 649 C C . GLY A 1 84 ? 5.202 -4.882 -11.537 1.00 85.06 84 GLY A C 1
ATOM 650 O O . GLY A 1 84 ? 4.829 -4.410 -10.458 1.00 85.06 84 GLY A O 1
ATOM 651 N N . PHE A 1 85 ? 4.953 -4.278 -12.699 1.00 84.69 85 PHE A N 1
ATOM 652 C CA . PHE A 1 85 ? 4.198 -3.038 -12.808 1.00 84.69 85 PHE A CA 1
ATOM 653 C C . PHE A 1 85 ? 2.722 -3.265 -12.457 1.00 84.69 85 PHE A C 1
ATOM 655 O O . PHE A 1 85 ? 2.161 -2.531 -11.643 1.00 84.69 85 PHE A O 1
ATOM 662 N N . ALA A 1 86 ? 2.111 -4.330 -12.985 1.00 89.00 86 ALA A N 1
ATOM 663 C CA . ALA A 1 86 ? 0.745 -4.719 -12.641 1.00 89.00 86 ALA A CA 1
ATOM 664 C C . ALA A 1 86 ? 0.594 -5.036 -11.142 1.00 89.00 86 ALA A C 1
ATOM 666 O O . ALA A 1 86 ? -0.363 -4.589 -10.505 1.00 89.00 86 ALA A O 1
ATOM 667 N N . ALA A 1 87 ? 1.566 -5.738 -10.552 1.00 88.19 87 ALA A N 1
ATOM 668 C CA . ALA A 1 87 ? 1.607 -6.003 -9.117 1.00 88.19 87 ALA A CA 1
ATOM 669 C C . ALA A 1 87 ? 1.702 -4.700 -8.303 1.00 88.19 87 ALA A C 1
ATOM 671 O O . ALA A 1 87 ? 0.949 -4.523 -7.346 1.00 88.19 87 ALA A O 1
ATOM 672 N N . SER A 1 88 ? 2.546 -3.750 -8.719 1.00 84.06 88 SER A N 1
ATOM 673 C CA . SER A 1 88 ? 2.637 -2.416 -8.106 1.00 84.06 88 SER A CA 1
ATOM 674 C C . SER A 1 88 ? 1.313 -1.650 -8.162 1.00 84.06 88 SER A C 1
ATOM 676 O O . SER A 1 88 ? 0.904 -1.033 -7.176 1.00 84.06 88 SER A O 1
ATOM 678 N N . LEU A 1 89 ? 0.591 -1.735 -9.281 1.00 87.56 89 LEU A N 1
ATOM 679 C CA . LEU A 1 89 ? -0.733 -1.131 -9.413 1.00 87.56 89 LEU A CA 1
ATOM 680 C C . LEU A 1 89 ? -1.740 -1.771 -8.441 1.00 87.56 89 LEU A C 1
ATOM 682 O O . LEU A 1 89 ? -2.452 -1.071 -7.719 1.00 87.56 89 LEU A O 1
ATOM 686 N N . ALA A 1 90 ? -1.755 -3.105 -8.367 1.00 88.94 90 ALA A N 1
ATOM 687 C CA . ALA A 1 90 ? -2.610 -3.856 -7.452 1.00 88.94 90 ALA A CA 1
ATOM 688 C C . ALA A 1 90 ? -2.312 -3.538 -5.977 1.00 88.94 90 ALA A C 1
ATOM 690 O O . ALA A 1 90 ? -3.241 -3.426 -5.174 1.00 88.94 90 ALA A O 1
ATOM 691 N N . ILE A 1 91 ? -1.039 -3.341 -5.621 1.00 84.75 91 ILE A N 1
ATOM 692 C CA . ILE A 1 91 ? -0.606 -2.889 -4.293 1.00 84.75 91 ILE A CA 1
ATOM 693 C C . ILE A 1 91 ? -1.231 -1.538 -3.949 1.00 84.75 91 ILE A C 1
ATOM 695 O O . ILE A 1 91 ? -1.861 -1.411 -2.896 1.00 84.75 91 ILE A O 1
ATOM 699 N N . VAL A 1 92 ? -1.094 -0.544 -4.833 1.00 82.19 92 VAL A N 1
ATOM 700 C CA . VAL A 1 92 ? -1.618 0.810 -4.599 1.00 82.19 92 VAL A CA 1
ATOM 701 C C . VAL A 1 92 ? -3.139 0.778 -4.450 1.00 82.19 92 VAL A C 1
ATOM 703 O O . VAL A 1 92 ? -3.672 1.354 -3.501 1.00 82.19 92 VAL A O 1
ATOM 706 N N . LEU A 1 93 ? -3.838 0.048 -5.324 1.00 85.31 93 LEU A N 1
ATOM 707 C CA . LEU A 1 93 ? -5.295 -0.088 -5.270 1.00 85.31 93 LEU A CA 1
ATOM 708 C C . LEU A 1 93 ? -5.760 -0.801 -3.996 1.00 85.31 93 LEU A C 1
ATOM 710 O O . LEU A 1 93 ? -6.657 -0.317 -3.306 1.00 85.31 93 LEU A O 1
ATOM 714 N N . THR A 1 94 ? -5.133 -1.921 -3.638 1.00 84.50 94 THR A N 1
ATOM 715 C CA . THR A 1 94 ? -5.500 -2.695 -2.442 1.00 84.50 94 THR A CA 1
ATOM 716 C C . THR A 1 94 ? -5.189 -1.912 -1.167 1.00 84.50 94 THR A C 1
ATOM 718 O O . THR A 1 94 ? -5.996 -1.896 -0.236 1.00 84.50 94 THR A O 1
ATOM 721 N N . GLY A 1 95 ? -4.060 -1.203 -1.126 1.00 78.50 95 GLY A N 1
ATOM 722 C CA . GLY A 1 95 ? -3.691 -0.344 -0.006 1.00 78.50 95 GLY A CA 1
ATOM 723 C C . GLY A 1 95 ? -4.648 0.835 0.169 1.00 78.50 95 GLY A C 1
ATOM 724 O O . GLY A 1 95 ? -5.204 1.028 1.251 1.00 78.50 95 GLY A O 1
ATOM 725 N N . ALA A 1 96 ? -4.911 1.593 -0.895 1.00 77.38 96 ALA A N 1
ATOM 726 C CA . ALA A 1 96 ? -5.804 2.746 -0.824 1.00 77.38 96 ALA A CA 1
ATOM 727 C C . ALA A 1 96 ? -7.253 2.337 -0.507 1.00 77.38 96 ALA A C 1
ATOM 729 O O . ALA A 1 96 ? -7.896 2.935 0.358 1.00 77.38 96 ALA A O 1
ATOM 730 N N . LEU A 1 97 ? -7.762 1.297 -1.174 1.00 84.44 97 LEU A N 1
ATOM 731 C CA . LEU A 1 97 ? -9.164 0.902 -1.070 1.00 84.44 97 LEU A CA 1
ATOM 732 C C . LEU A 1 97 ? -9.416 -0.022 0.119 1.00 84.44 97 LEU A C 1
ATOM 734 O O . LEU A 1 97 ? -10.241 0.301 0.969 1.00 84.44 97 LEU A O 1
ATOM 738 N N . MET A 1 98 ? -8.730 -1.164 0.214 1.00 86.81 98 MET A N 1
ATOM 739 C CA . MET A 1 98 ? -9.064 -2.192 1.208 1.00 86.81 98 MET A CA 1
ATOM 740 C C . MET A 1 98 ? -8.530 -1.842 2.594 1.00 86.81 98 MET A C 1
ATOM 742 O O . MET A 1 98 ? -9.288 -1.877 3.567 1.00 86.81 98 MET A O 1
ATOM 746 N N . ILE A 1 99 ? -7.253 -1.469 2.702 1.00 83.38 99 ILE A N 1
ATOM 747 C CA . ILE A 1 99 ? -6.659 -1.075 3.989 1.00 83.38 99 ILE A CA 1
ATOM 748 C C . ILE A 1 99 ? -7.300 0.236 4.462 1.00 83.38 99 ILE A C 1
ATOM 750 O O . ILE A 1 99 ? -7.806 0.294 5.585 1.00 83.38 99 ILE A O 1
ATOM 754 N N . GLY A 1 100 ? -7.387 1.244 3.586 1.00 81.69 100 GLY A N 1
ATOM 755 C CA . GLY A 1 100 ? -8.030 2.528 3.889 1.00 81.69 100 GLY A CA 1
ATOM 756 C C . GLY A 1 100 ? -9.491 2.397 4.341 1.00 81.69 100 GLY A C 1
ATOM 757 O O . GLY A 1 100 ? -9.874 2.944 5.380 1.00 81.69 100 GLY A O 1
ATOM 758 N N . ARG A 1 101 ? -10.316 1.614 3.628 1.00 87.38 101 ARG A N 1
ATOM 759 C CA . ARG A 1 101 ? -11.726 1.384 3.999 1.00 87.38 101 ARG A CA 1
ATOM 760 C C . ARG A 1 101 ? -11.867 0.688 5.348 1.00 87.38 101 ARG A C 1
ATOM 762 O O . ARG A 1 101 ? -12.732 1.077 6.132 1.00 87.38 101 ARG A O 1
ATOM 769 N N . ASN A 1 102 ? -11.054 -0.330 5.631 1.00 87.94 102 ASN A N 1
ATOM 770 C CA . ASN A 1 102 ? -11.130 -1.047 6.905 1.00 87.94 102 ASN A CA 1
ATOM 771 C C . ASN A 1 102 ? -10.636 -0.195 8.076 1.00 87.94 102 ASN A C 1
ATOM 773 O O . ASN A 1 102 ? -11.242 -0.240 9.143 1.00 87.94 102 ASN A O 1
ATOM 777 N N . TRP A 1 103 ? -9.628 0.654 7.866 1.00 85.56 103 TRP A N 1
ATOM 778 C CA . TRP A 1 103 ? -9.220 1.656 8.850 1.00 85.56 103 TRP A CA 1
ATOM 779 C C . TRP A 1 103 ? -10.324 2.669 9.150 1.00 85.56 103 TRP A C 1
ATOM 781 O O . TRP A 1 103 ? -10.627 2.917 10.316 1.00 85.56 103 TRP A O 1
ATOM 791 N N . LYS A 1 104 ? -10.981 3.209 8.115 1.00 86.00 104 LYS A N 1
ATOM 792 C CA . LYS A 1 104 ? -12.127 4.111 8.294 1.00 86.00 104 LYS A CA 1
ATOM 793 C C . LYS 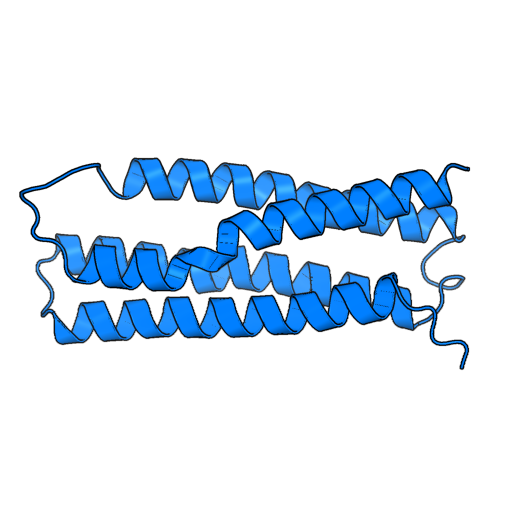A 1 104 ? -13.260 3.416 9.051 1.00 86.00 104 LYS A C 1
ATOM 795 O O . LYS A 1 104 ? -13.791 3.970 10.007 1.00 86.00 104 LYS A O 1
ATOM 800 N N . LYS A 1 105 ? -13.583 2.174 8.674 1.00 88.56 105 LYS A N 1
ATOM 801 C CA . LYS A 1 105 ? -14.589 1.352 9.360 1.00 88.56 105 LYS A CA 1
ATOM 802 C C . LYS A 1 105 ? -14.230 1.132 10.833 1.00 88.56 105 LYS A C 1
ATOM 804 O O . LYS A 1 105 ? -15.107 1.267 11.681 1.00 88.56 105 LYS A O 1
ATOM 809 N N . LEU A 1 106 ? -12.966 0.828 11.135 1.00 87.19 106 LEU A N 1
ATOM 810 C CA . LEU A 1 106 ? -12.469 0.636 12.498 1.00 87.19 106 LEU A CA 1
ATOM 811 C C . LEU A 1 106 ? -12.632 1.911 13.333 1.00 87.19 106 LEU A C 1
ATOM 813 O O . LEU A 1 106 ? -13.160 1.848 14.441 1.00 87.19 106 LEU A O 1
ATOM 817 N N . ALA A 1 107 ? -12.250 3.066 12.782 1.00 84.75 107 ALA A N 1
ATOM 818 C CA . ALA A 1 107 ? -12.404 4.362 13.439 1.00 84.75 107 ALA A CA 1
ATOM 819 C C . ALA A 1 107 ? -13.880 4.691 13.724 1.00 84.75 107 ALA A C 1
ATOM 821 O O . ALA A 1 107 ? -14.227 5.011 14.859 1.00 84.75 107 ALA A O 1
ATOM 822 N N . THR A 1 108 ? -14.764 4.539 12.731 1.00 88.44 108 THR A N 1
ATOM 823 C CA . THR A 1 108 ? -16.203 4.811 12.888 1.00 88.44 108 THR A CA 1
ATOM 824 C C . THR A 1 108 ? -16.860 3.877 13.904 1.00 88.44 108 THR A C 1
ATOM 826 O O . THR A 1 108 ? -17.618 4.333 14.755 1.00 88.44 108 THR A O 1
ATOM 829 N N . ARG A 1 109 ? -16.573 2.569 13.851 1.00 88.31 109 ARG A N 1
ATOM 830 C CA . ARG A 1 109 ? -17.176 1.592 14.774 1.00 88.31 109 ARG A CA 1
ATOM 831 C C . ARG A 1 109 ? -16.703 1.777 16.204 1.00 88.31 109 ARG A C 1
ATOM 833 O O . ARG A 1 109 ? -17.500 1.666 17.128 1.00 88.31 109 ARG A O 1
ATOM 840 N N . ARG A 1 110 ? -15.434 2.127 16.386 1.00 84.69 110 ARG A N 1
ATOM 841 C CA . ARG A 1 110 ? -14.897 2.445 17.705 1.00 84.69 110 ARG A CA 1
ATOM 842 C C . ARG A 1 110 ? -15.510 3.719 18.281 1.00 84.69 110 ARG A C 1
ATOM 844 O O . ARG A 1 110 ? -15.888 3.714 19.445 1.00 84.69 110 ARG A O 1
ATOM 851 N N . ALA A 1 111 ? -15.673 4.768 17.472 1.00 86.00 111 ALA A N 1
ATOM 852 C CA . ALA A 1 111 ? -16.368 5.989 17.890 1.00 86.00 111 ALA A CA 1
ATOM 853 C C . ALA A 1 111 ? -17.835 5.728 18.286 1.00 86.00 111 ALA A C 1
ATOM 855 O O . ALA A 1 111 ? -18.356 6.391 19.174 1.00 86.00 111 ALA A O 1
ATOM 856 N N . ALA A 1 112 ? -18.477 4.728 17.675 1.00 88.00 112 ALA A N 1
ATOM 857 C CA . ALA A 1 112 ? -19.826 4.282 18.020 1.00 88.00 112 ALA A CA 1
ATOM 858 C C . ALA A 1 112 ? -19.896 3.356 19.257 1.00 88.00 112 ALA A C 1
ATOM 860 O O . ALA A 1 112 ? -20.971 2.848 19.564 1.00 88.00 112 ALA A O 1
ATOM 861 N N . GLY A 1 113 ? -18.779 3.095 19.947 1.00 86.50 113 GLY A N 1
ATOM 862 C CA . GLY A 1 113 ? -18.753 2.227 21.129 1.00 86.50 113 GLY A CA 1
ATOM 863 C C . GLY A 1 113 ? -18.967 0.741 20.821 1.00 86.50 113 GLY A C 1
ATOM 864 O O . GLY A 1 113 ? -19.478 0.010 21.666 1.00 86.50 113 GLY A O 1
ATOM 865 N N . ALA A 1 114 ? -18.610 0.287 19.614 1.00 89.00 114 ALA A N 1
ATOM 866 C CA . ALA A 1 114 ? -18.778 -1.110 19.224 1.00 89.00 114 ALA A CA 1
ATOM 867 C C . ALA A 1 114 ? -18.018 -2.080 20.160 1.00 89.00 114 ALA A C 1
ATOM 869 O O . ALA A 1 114 ? -16.949 -1.730 20.673 1.00 89.00 114 ALA A O 1
ATOM 870 N N . PRO A 1 115 ? -18.514 -3.320 20.342 1.00 91.44 115 PRO A N 1
ATOM 871 C CA . PRO A 1 115 ? -17.858 -4.321 21.176 1.00 91.44 115 PRO A CA 1
ATOM 872 C C . PRO A 1 115 ? -16.419 -4.611 20.735 1.00 91.44 115 PRO A C 1
ATOM 874 O O . PRO A 1 115 ? -16.121 -4.677 19.540 1.00 91.44 115 PRO A O 1
ATOM 877 N N . GLN A 1 116 ? -15.537 -4.897 21.698 1.00 87.88 116 GLN A N 1
ATOM 878 C CA . GLN A 1 116 ? -14.117 -5.175 21.442 1.00 87.88 116 GLN A CA 1
ATOM 879 C C . GLN A 1 116 ? -13.899 -6.270 20.386 1.00 87.88 116 GLN A C 1
ATOM 881 O O . GLN A 1 116 ? -13.034 -6.139 19.521 1.00 87.88 116 GLN A O 1
ATOM 886 N N . ALA A 1 117 ? -14.711 -7.330 20.418 1.00 91.00 117 ALA A N 1
ATOM 887 C CA . ALA A 1 117 ? -14.638 -8.423 19.451 1.00 91.00 117 ALA A CA 1
ATOM 888 C C . ALA A 1 117 ? -14.873 -7.952 18.000 1.00 91.00 117 ALA A C 1
ATOM 890 O O . ALA A 1 117 ? -14.203 -8.431 17.083 1.00 91.00 117 ALA A O 1
ATOM 891 N N . GLU A 1 118 ? -15.773 -6.984 17.785 1.00 92.38 118 GLU A N 1
ATOM 892 C CA . GLU A 1 118 ? -16.024 -6.392 16.464 1.00 92.38 118 GLU A CA 1
ATOM 893 C C . GLU A 1 118 ? -14.813 -5.572 15.997 1.00 92.38 118 GLU A C 1
ATOM 895 O O . GLU A 1 118 ? -14.369 -5.708 14.853 1.00 92.38 118 GLU A O 1
ATOM 900 N N . LEU A 1 119 ? -14.228 -4.767 16.890 1.00 89.00 119 LEU A N 1
ATOM 901 C CA . LEU A 1 119 ? -13.045 -3.956 16.586 1.00 89.00 119 LEU A CA 1
ATOM 902 C C . LEU A 1 119 ? -11.835 -4.829 16.230 1.00 89.00 119 LEU A C 1
ATOM 904 O O . LEU A 1 119 ? -11.149 -4.573 15.238 1.00 89.00 119 LEU A O 1
ATOM 908 N N . GLU A 1 120 ? -11.598 -5.901 16.986 1.00 90.38 120 GLU A N 1
ATOM 909 C CA . GLU A 1 120 ? -10.516 -6.843 16.699 1.00 90.38 120 GLU A CA 1
ATOM 910 C C . GLU A 1 120 ? -10.724 -7.598 15.382 1.00 90.38 120 GLU A C 1
ATOM 912 O O . GLU A 1 120 ? -9.753 -7.848 14.663 1.00 90.38 120 GLU A O 1
ATOM 917 N N . ALA A 1 121 ? -11.966 -7.942 15.027 1.00 92.69 121 ALA A N 1
ATOM 918 C CA . ALA A 1 121 ? -12.271 -8.569 13.744 1.00 92.69 121 ALA A CA 1
ATOM 919 C C . ALA A 1 121 ? -11.929 -7.641 12.566 1.00 92.69 121 ALA A C 1
ATOM 921 O O . ALA A 1 121 ? -11.300 -8.078 11.599 1.00 92.69 121 ALA A O 1
ATOM 922 N N . ILE A 1 122 ? -12.259 -6.349 12.664 1.00 89.69 122 ILE A N 1
ATOM 923 C CA . ILE A 1 122 ? -11.900 -5.358 11.639 1.00 89.69 122 ILE A CA 1
ATOM 924 C C . ILE A 1 122 ? -10.376 -5.153 11.595 1.00 89.69 122 ILE A C 1
ATOM 926 O O . ILE A 1 122 ? -9.787 -5.144 10.513 1.00 89.69 122 ILE A O 1
ATOM 930 N N . ALA A 1 123 ? -9.704 -5.068 12.747 1.00 88.19 123 ALA A N 1
ATOM 931 C CA . ALA A 1 123 ? -8.243 -4.960 12.808 1.00 88.19 123 ALA A CA 1
ATOM 932 C C . ALA A 1 123 ? -7.531 -6.184 12.194 1.00 88.19 123 ALA A C 1
ATOM 934 O O . ALA A 1 123 ? -6.500 -6.046 11.532 1.00 88.19 123 ALA A O 1
ATOM 935 N N . LYS A 1 124 ? -8.093 -7.392 12.348 1.00 90.62 124 LYS A N 1
ATOM 936 C CA . LYS A 1 124 ? -7.602 -8.600 11.661 1.00 90.62 124 LYS A CA 1
ATOM 937 C C . LYS A 1 124 ? -7.734 -8.484 10.142 1.00 90.62 124 LYS A C 1
ATOM 939 O O . LYS A 1 124 ? -6.812 -8.899 9.445 1.00 90.62 124 LYS A O 1
ATOM 944 N N . GLN A 1 125 ? -8.823 -7.902 9.632 1.00 90.50 125 GLN A N 1
ATOM 945 C CA . GLN A 1 125 ? -8.992 -7.663 8.193 1.00 90.50 125 GLN A CA 1
ATOM 946 C C . GLN A 1 125 ? -7.941 -6.689 7.654 1.00 90.50 125 GLN A C 1
ATOM 948 O O . GLN A 1 125 ? -7.350 -6.970 6.616 1.00 90.50 125 GLN A O 1
ATOM 953 N N . VAL A 1 126 ? -7.640 -5.602 8.377 1.00 86.75 126 VAL A N 1
ATOM 954 C CA . VAL A 1 126 ? -6.530 -4.691 8.028 1.00 86.75 126 VAL A CA 1
ATOM 955 C C . VAL A 1 126 ? -5.221 -5.473 7.886 1.00 86.75 126 VAL A C 1
ATOM 957 O O . VAL A 1 126 ? -4.568 -5.401 6.848 1.00 86.75 126 VAL A O 1
ATOM 960 N N . GLY A 1 127 ? -4.886 -6.302 8.879 1.00 86.06 127 GLY A N 1
ATOM 961 C CA . GLY A 1 127 ? -3.667 -7.110 8.837 1.00 86.06 127 GLY A CA 1
ATOM 962 C C . GLY A 1 127 ? -3.643 -8.190 7.748 1.00 86.06 127 GLY A C 1
ATOM 963 O O . GLY A 1 127 ? -2.565 -8.556 7.285 1.00 86.06 127 GLY A O 1
ATOM 964 N N . LEU A 1 128 ? -4.800 -8.715 7.332 1.00 90.62 128 LEU A N 1
ATOM 965 C CA . LEU A 1 128 ? -4.894 -9.652 6.207 1.00 90.62 128 LEU A CA 1
ATOM 966 C C . LEU A 1 128 ? -4.539 -8.952 4.891 1.00 90.62 128 LEU A C 1
ATOM 968 O O . LEU A 1 128 ? -3.717 -9.457 4.129 1.00 90.62 128 LEU A O 1
ATOM 972 N N . TRP A 1 129 ? -5.126 -7.780 4.650 1.00 88.69 129 TRP A N 1
ATOM 973 C CA . TRP A 1 129 ? -4.866 -7.000 3.442 1.00 88.69 129 TRP A CA 1
ATOM 974 C C . TRP A 1 129 ? -3.431 -6.490 3.379 1.00 88.69 129 TRP A C 1
ATOM 976 O O . TRP A 1 129 ? -2.829 -6.517 2.312 1.00 88.69 129 TRP A O 1
ATOM 986 N N . GLU A 1 130 ? -2.848 -6.108 4.514 1.00 85.31 130 GLU A N 1
ATOM 987 C CA . GLU A 1 130 ? -1.422 -5.780 4.581 1.00 85.31 130 GLU A CA 1
ATOM 988 C C . GLU A 1 130 ? -0.538 -6.952 4.173 1.00 85.31 130 GLU A C 1
ATOM 990 O O . GLU A 1 130 ? 0.369 -6.770 3.370 1.00 85.31 130 GLU A O 1
ATOM 995 N N . ARG A 1 131 ? -0.818 -8.168 4.653 1.00 87.25 131 ARG A N 1
ATOM 996 C CA . ARG A 1 131 ? -0.071 -9.359 4.220 1.00 87.25 131 ARG A CA 1
ATOM 997 C C . ARG A 1 131 ? -0.220 -9.613 2.722 1.00 87.25 131 ARG A C 1
ATOM 999 O O . ARG A 1 131 ? 0.770 -9.912 2.066 1.00 87.25 131 ARG A O 1
ATOM 1006 N N . ALA A 1 132 ? -1.42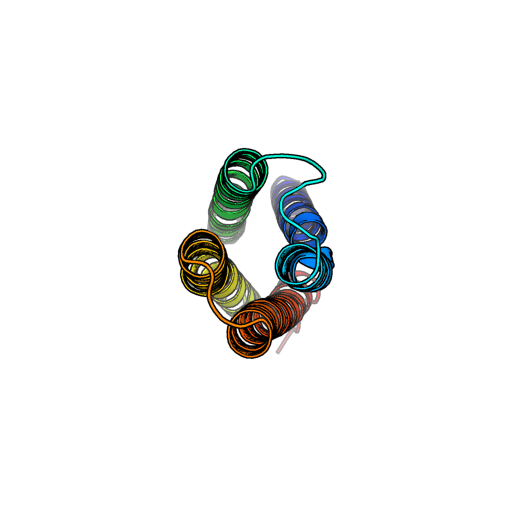7 -9.471 2.175 1.00 89.12 132 ALA A N 1
ATOM 1007 C CA . ALA A 1 132 ? -1.660 -9.613 0.737 1.00 89.12 132 ALA A CA 1
ATOM 1008 C C . ALA A 1 132 ? -0.844 -8.587 -0.071 1.00 89.12 132 ALA A C 1
ATOM 1010 O O . ALA A 1 132 ? -0.190 -8.935 -1.050 1.00 89.12 132 ALA A O 1
ATOM 1011 N N . VAL A 1 133 ? -0.812 -7.338 0.391 1.00 86.19 133 VAL A N 1
ATOM 1012 C CA . VAL A 1 133 ? 0.007 -6.263 -0.178 1.00 86.19 133 VAL A CA 1
ATOM 1013 C C . VAL A 1 133 ? 1.506 -6.575 -0.088 1.00 86.19 133 VAL A C 1
ATOM 1015 O O . VAL A 1 133 ? 2.226 -6.369 -1.060 1.00 86.19 133 VAL A O 1
ATOM 1018 N N . GLN A 1 134 ? 1.986 -7.108 1.037 1.00 85.12 134 GLN A N 1
ATOM 1019 C CA . GLN A 1 134 ? 3.387 -7.516 1.208 1.00 85.12 134 GLN A CA 1
ATOM 1020 C C . GLN A 1 134 ? 3.771 -8.683 0.281 1.00 85.12 134 GLN A C 1
ATOM 1022 O O . GLN A 1 134 ? 4.890 -8.726 -0.222 1.00 85.12 134 GLN A O 1
ATOM 1027 N N . LEU A 1 135 ? 2.849 -9.613 0.014 1.00 88.50 135 LEU A N 1
ATOM 1028 C CA . LEU A 1 135 ? 3.063 -10.687 -0.961 1.00 88.50 135 LEU A CA 1
ATOM 1029 C C . LEU A 1 135 ? 3.141 -10.142 -2.389 1.00 88.50 135 LEU A C 1
ATOM 1031 O O . LEU A 1 135 ? 4.073 -10.475 -3.117 1.00 88.50 135 LEU A O 1
ATOM 1035 N N . LEU A 1 136 ? 2.210 -9.264 -2.776 1.00 86.44 136 LEU A N 1
ATOM 1036 C CA . LEU A 1 136 ? 2.253 -8.590 -4.077 1.00 86.44 136 LEU A CA 1
ATOM 1037 C C . LEU A 1 136 ? 3.537 -7.773 -4.245 1.00 86.44 136 LEU A C 1
ATOM 1039 O O . LEU A 1 136 ? 4.104 -7.725 -5.332 1.00 86.44 136 LEU A O 1
ATOM 1043 N N . TRP A 1 137 ? 4.024 -7.168 -3.162 1.00 84.00 137 TRP A N 1
ATOM 1044 C CA . TRP A 1 137 ? 5.298 -6.461 -3.146 1.00 84.00 137 TRP A CA 1
ATOM 1045 C C . TRP A 1 137 ? 6.469 -7.389 -3.450 1.00 84.00 137 TRP A C 1
ATOM 1047 O O . TRP A 1 137 ? 7.328 -7.044 -4.257 1.00 84.00 137 TRP A O 1
ATOM 1057 N N . LEU A 1 138 ? 6.484 -8.583 -2.859 1.00 84.44 138 LEU A N 1
ATOM 1058 C CA . LEU A 1 138 ? 7.540 -9.560 -3.101 1.00 84.44 138 LEU A CA 1
ATOM 1059 C C . LEU A 1 138 ? 7.528 -10.012 -4.566 1.00 84.44 138 LEU A C 1
ATOM 1061 O O . LEU A 1 138 ? 8.583 -10.095 -5.186 1.00 84.44 138 LEU A O 1
ATOM 1065 N N . VAL A 1 139 ? 6.339 -10.187 -5.151 1.00 85.94 139 VAL A N 1
ATOM 1066 C CA . VAL A 1 139 ? 6.176 -10.442 -6.591 1.00 85.94 139 VAL A CA 1
ATOM 1067 C C . VAL A 1 139 ? 6.712 -9.278 -7.429 1.00 85.94 139 VAL A C 1
ATOM 1069 O O . VAL A 1 139 ? 7.492 -9.511 -8.351 1.00 85.94 139 VAL A O 1
ATOM 1072 N N . ALA A 1 140 ? 6.346 -8.032 -7.111 1.00 83.19 140 ALA A N 1
ATOM 1073 C CA . ALA A 1 140 ? 6.807 -6.847 -7.838 1.00 83.19 140 ALA A CA 1
ATOM 1074 C C . ALA A 1 140 ? 8.334 -6.701 -7.788 1.00 83.19 140 ALA A C 1
ATOM 1076 O O . ALA A 1 140 ? 8.981 -6.480 -8.810 1.00 83.19 140 ALA A O 1
ATOM 1077 N N . LEU A 1 141 ? 8.924 -6.898 -6.610 1.00 79.88 141 LEU A N 1
ATOM 1078 C CA . LEU A 1 141 ? 10.361 -6.780 -6.425 1.00 79.88 141 LEU A CA 1
ATOM 1079 C C . LEU A 1 141 ? 11.101 -7.912 -7.133 1.00 79.88 141 LEU A C 1
ATOM 1081 O O . LEU A 1 141 ? 12.058 -7.648 -7.853 1.00 79.88 141 LEU A O 1
ATOM 1085 N N . VAL A 1 142 ? 10.629 -9.155 -7.006 1.00 84.06 142 VAL A N 1
ATOM 1086 C CA . VAL A 1 142 ? 11.249 -10.297 -7.685 1.00 84.06 142 VAL A CA 1
ATOM 1087 C C . VAL A 1 142 ? 11.217 -10.116 -9.204 1.00 84.06 142 VAL A C 1
ATOM 1089 O O . VAL A 1 142 ? 12.244 -10.264 -9.858 1.00 84.06 142 VAL A O 1
ATOM 1092 N N . SER A 1 143 ? 10.072 -9.719 -9.753 1.00 81.56 143 SER A N 1
ATOM 1093 C CA . SER A 1 143 ? 9.862 -9.593 -11.201 1.00 81.56 143 SER A CA 1
ATOM 1094 C C . SER A 1 143 ? 10.563 -8.391 -11.853 1.00 81.56 143 SER A C 1
ATOM 1096 O O . SER A 1 143 ? 10.923 -8.462 -13.031 1.00 81.56 143 SER A O 1
ATOM 1098 N N . MET A 1 144 ? 10.802 -7.306 -11.103 1.00 71.62 144 MET A N 1
ATOM 1099 C CA . MET A 1 144 ? 11.505 -6.111 -11.599 1.00 71.62 144 MET A CA 1
ATOM 1100 C C . MET A 1 144 ? 12.998 -6.074 -11.266 1.00 71.62 144 MET A C 1
ATOM 1102 O O . MET A 1 144 ? 13.766 -5.397 -11.957 1.00 71.62 144 MET A O 1
ATOM 1106 N N . VAL A 1 145 ? 13.435 -6.759 -10.204 1.00 69.25 145 VAL A N 1
ATOM 1107 C CA . VAL A 1 145 ? 14.849 -6.796 -9.808 1.00 69.25 145 VAL A CA 1
ATOM 1108 C C . VAL A 1 145 ? 15.578 -7.962 -10.467 1.00 69.25 145 VAL A C 1
ATOM 1110 O O . VAL A 1 145 ? 16.686 -7.770 -10.978 1.00 69.25 145 VAL A O 1
ATOM 1113 N N . PHE A 1 146 ? 14.974 -9.146 -10.494 1.00 70.88 146 PHE A N 1
ATOM 1114 C CA . PHE A 1 146 ? 15.577 -10.310 -11.127 1.00 70.88 146 PHE A CA 1
ATOM 1115 C C . PHE A 1 146 ? 15.052 -10.409 -12.556 1.00 70.88 146 PHE A C 1
ATOM 1117 O O . PHE A 1 146 ? 13.860 -10.585 -12.797 1.00 70.88 146 PHE A O 1
ATOM 1124 N N . ARG A 1 147 ? 15.957 -10.235 -13.522 1.00 62.38 147 ARG A N 1
ATOM 1125 C CA . ARG A 1 147 ? 15.651 -10.502 -14.925 1.00 62.38 147 ARG A CA 1
ATOM 1126 C C . ARG A 1 147 ? 15.588 -12.015 -15.083 1.00 62.38 147 ARG A C 1
ATOM 1128 O O . ARG A 1 147 ? 16.624 -12.670 -15.098 1.00 62.38 147 ARG A O 1
ATOM 1135 N N . PHE A 1 148 ? 14.379 -12.557 -15.140 1.00 61.38 148 PHE A N 1
ATOM 1136 C CA . PHE A 1 148 ? 14.179 -13.919 -15.610 1.00 61.38 148 PHE A CA 1
ATOM 1137 C C . PHE A 1 148 ? 14.226 -13.854 -17.133 1.00 61.38 148 PHE A C 1
ATOM 1139 O O . PHE A 1 148 ? 13.254 -13.450 -17.769 1.00 61.38 148 PHE A O 1
ATOM 1146 N N . GLU A 1 149 ? 15.396 -14.138 -17.698 1.00 54.94 149 GLU A N 1
ATOM 1147 C CA . GLU A 1 149 ? 15.525 -14.384 -19.131 1.00 54.94 149 GLU A CA 1
ATOM 1148 C C . GLU A 1 149 ? 14.854 -15.737 -19.403 1.00 54.94 149 GLU A C 1
ATOM 1150 O O . GLU A 1 149 ? 15.304 -16.771 -18.907 1.00 54.94 149 GLU A O 1
ATOM 1155 N N . LEU A 1 150 ? 13.707 -15.689 -20.081 1.00 51.25 150 LEU A N 1
ATOM 1156 C CA . LEU A 1 150 ? 12.949 -16.835 -20.582 1.00 51.25 150 LEU A CA 1
ATOM 1157 C C . LEU A 1 150 ? 12.991 -16.801 -22.103 1.00 51.25 150 LEU A C 1
ATOM 1159 O O . LEU A 1 150 ? 12.808 -15.685 -22.645 1.00 51.25 150 LEU A O 1
#